Protein AF-A0A3D1D3T9-F1 (afdb_monomer_lite)

Structure (mmCIF, N/CA/C/O backbone):
data_AF-A0A3D1D3T9-F1
#
_entry.id   AF-A0A3D1D3T9-F1
#
loop_
_atom_site.group_PDB
_atom_site.id
_atom_site.type_symbol
_atom_site.label_atom_id
_atom_site.label_alt_id
_atom_site.label_comp_id
_atom_site.label_asym_id
_atom_site.label_entity_id
_atom_site.label_seq_id
_atom_site.pdbx_PDB_ins_code
_atom_site.Cartn_x
_atom_site.Cartn_y
_atom_site.Cartn_z
_atom_site.occupancy
_atom_site.B_iso_or_equiv
_atom_site.auth_seq_id
_atom_site.auth_comp_id
_atom_site.auth_asym_id
_atom_site.auth_atom_id
_atom_site.pdbx_PDB_model_num
ATOM 1 N N . MET A 1 1 ? -12.223 -17.062 -47.807 1.00 44.19 1 MET A N 1
ATOM 2 C CA . MET A 1 1 ? -10.914 -16.974 -47.123 1.00 44.19 1 MET A CA 1
ATOM 3 C C . MET A 1 1 ? -11.140 -16.329 -45.766 1.00 44.19 1 MET A C 1
ATOM 5 O O . MET A 1 1 ? -11.485 -15.158 -45.713 1.00 44.19 1 MET A O 1
ATOM 9 N N . MET A 1 2 ? -11.072 -17.112 -44.690 1.00 38.72 2 MET A N 1
ATOM 10 C CA . MET A 1 2 ? -11.269 -16.635 -43.319 1.00 38.72 2 MET A CA 1
ATOM 11 C C . MET A 1 2 ? -9.920 -16.159 -42.770 1.00 38.72 2 MET A C 1
ATOM 13 O O . MET A 1 2 ? -9.011 -16.967 -42.603 1.00 38.72 2 MET A O 1
ATOM 17 N N . SER A 1 3 ? -9.779 -14.857 -42.521 1.00 46.78 3 SER A N 1
ATOM 18 C CA . SER A 1 3 ? -8.644 -14.299 -41.781 1.00 46.78 3 SER A CA 1
ATOM 19 C C . SER A 1 3 ? -8.998 -14.326 -40.296 1.00 46.78 3 SER A C 1
ATOM 21 O O . SER A 1 3 ? -9.812 -13.527 -39.837 1.00 46.78 3 SER A O 1
ATOM 23 N N . GLN A 1 4 ? -8.449 -15.290 -39.554 1.00 42.78 4 GLN A N 1
ATOM 24 C CA . GLN A 1 4 ? -8.527 -15.276 -38.096 1.00 42.78 4 GLN A CA 1
ATOM 25 C C . GLN A 1 4 ? -7.540 -14.229 -37.578 1.00 42.78 4 GLN A C 1
ATOM 27 O O . GLN A 1 4 ? -6.322 -14.390 -37.681 1.00 42.78 4 GLN A O 1
ATOM 32 N N . ALA A 1 5 ? -8.083 -13.137 -37.041 1.00 46.66 5 ALA A N 1
ATOM 33 C CA . ALA A 1 5 ? -7.319 -12.170 -36.279 1.00 46.66 5 ALA A CA 1
ATOM 34 C C . ALA A 1 5 ? -6.700 -12.885 -35.072 1.00 46.66 5 ALA A C 1
ATOM 36 O O . ALA A 1 5 ? -7.396 -13.507 -34.270 1.00 46.66 5 ALA A O 1
ATOM 37 N N . ARG A 1 6 ? -5.371 -12.820 -34.974 1.00 40.94 6 ARG A N 1
ATOM 38 C CA . ARG A 1 6 ? -4.611 -13.278 -33.814 1.00 40.94 6 ARG A CA 1
ATOM 39 C C . ARG A 1 6 ? -5.124 -12.528 -32.589 1.00 40.94 6 ARG A C 1
ATOM 41 O O . ARG A 1 6 ? -4.829 -11.346 -32.436 1.00 40.94 6 ARG A O 1
ATOM 48 N N . SER A 1 7 ? -5.862 -13.214 -31.724 1.00 43.06 7 SER A N 1
ATOM 49 C CA . SER A 1 7 ? -6.106 -12.756 -30.361 1.00 43.06 7 SER A CA 1
ATOM 50 C C . SER A 1 7 ? -4.753 -12.630 -29.672 1.00 43.06 7 SER A C 1
ATOM 52 O O . SER A 1 7 ? -4.162 -13.617 -29.234 1.00 43.06 7 SER A O 1
ATOM 54 N N . SER A 1 8 ? -4.220 -11.412 -29.629 1.00 43.97 8 SER A N 1
ATOM 55 C CA . SER A 1 8 ? -3.121 -11.044 -28.750 1.00 43.97 8 SER A CA 1
ATOM 56 C C . SER A 1 8 ? -3.614 -11.223 -27.322 1.00 43.97 8 SER A C 1
ATOM 58 O O . SER A 1 8 ? -4.276 -10.353 -26.762 1.00 43.97 8 SER A O 1
ATOM 60 N N . ASN A 1 9 ? -3.327 -12.395 -26.760 1.00 44.59 9 ASN A N 1
ATOM 61 C CA . ASN A 1 9 ? -3.493 -12.689 -25.352 1.00 44.59 9 ASN A CA 1
ATOM 62 C C . ASN A 1 9 ? -2.450 -11.865 -24.586 1.00 44.59 9 ASN A C 1
ATOM 64 O O . ASN A 1 9 ? -1.377 -12.355 -24.239 1.00 44.59 9 ASN A O 1
ATOM 68 N N . SER A 1 10 ? -2.721 -10.577 -24.381 1.00 50.03 10 SER A N 1
ATOM 69 C CA . SER A 1 10 ? -2.042 -9.825 -23.339 1.00 50.03 10 SER A CA 1
ATOM 70 C C . SER A 1 10 ? -2.573 -10.378 -22.023 1.00 50.03 10 SER A C 1
ATOM 72 O O . SER A 1 10 ? -3.597 -9.912 -21.524 1.00 50.03 10 SER A O 1
ATOM 74 N N . GLN A 1 11 ? -1.911 -11.404 -21.483 1.00 47.41 11 GLN A N 1
ATOM 75 C CA . GLN A 1 11 ? -1.990 -11.691 -20.056 1.00 47.41 11 GLN A CA 1
ATOM 76 C C . GLN A 1 11 ? -1.588 -10.396 -19.350 1.00 47.41 11 GLN A C 1
ATOM 78 O O . GLN A 1 11 ? -0.407 -10.068 -19.233 1.00 47.41 11 GLN A O 1
ATOM 83 N N . GLY A 1 12 ? -2.591 -9.592 -18.995 1.00 53.03 12 GLY A N 1
ATOM 84 C CA . GLY A 1 12 ? -2.409 -8.401 -18.193 1.00 53.03 12 GLY A CA 1
ATOM 85 C C . GLY A 1 12 ? -1.734 -8.860 -16.917 1.00 53.03 12 GLY A C 1
ATOM 86 O O . GLY A 1 12 ? -2.254 -9.739 -16.232 1.00 53.03 12 GLY A O 1
ATOM 87 N N . ARG A 1 13 ? -0.535 -8.334 -16.658 1.00 59.28 13 ARG A N 1
ATOM 88 C CA . ARG A 1 13 ? 0.195 -8.560 -15.411 1.00 59.28 13 ARG A CA 1
ATOM 89 C C . ARG A 1 13 ? -0.798 -8.478 -14.250 1.00 59.28 13 ARG A C 1
ATOM 91 O O . ARG A 1 13 ? -1.542 -7.501 -14.169 1.00 59.28 13 ARG A O 1
ATOM 98 N N . SER A 1 14 ? -0.839 -9.500 -13.396 1.00 69.44 14 SER A N 1
ATOM 99 C CA . SER A 1 14 ? -1.742 -9.519 -12.246 1.00 69.44 14 SER A CA 1
ATOM 100 C C . SER A 1 14 ? -1.500 -8.2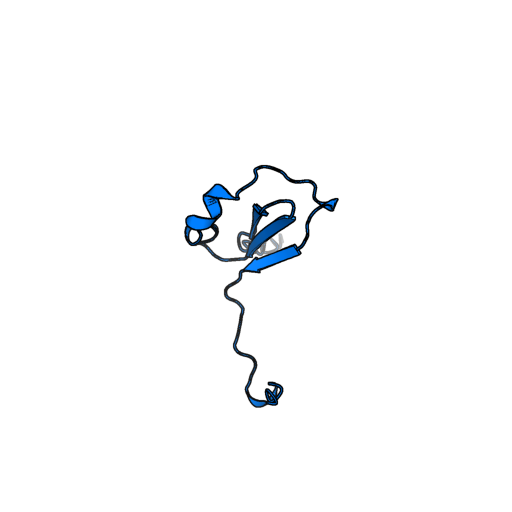67 -11.405 1.00 69.44 14 SER A C 1
ATOM 102 O O . SER A 1 14 ? -0.368 -8.009 -10.986 1.00 69.44 14 SER A O 1
ATOM 104 N N . CYS A 1 15 ? -2.552 -7.471 -11.224 1.00 80.81 15 CYS A N 1
ATOM 105 C CA . CYS A 1 15 ? -2.560 -6.322 -10.332 1.00 80.81 15 CYS A CA 1
ATOM 106 C C . CYS A 1 15 ? -3.371 -6.708 -9.096 1.00 80.81 15 CYS A C 1
ATOM 108 O O . CYS A 1 15 ? -4.582 -6.906 -9.192 1.00 80.81 15 CYS A O 1
ATOM 110 N N . GLU A 1 16 ? -2.703 -6.880 -7.958 1.00 87.94 16 GLU A N 1
ATOM 111 C CA . GLU A 1 16 ? -3.356 -7.176 -6.683 1.00 87.94 16 GLU A CA 1
ATOM 112 C C . GLU A 1 16 ? -3.342 -5.923 -5.808 1.00 87.94 16 GLU A C 1
ATOM 114 O O . GLU A 1 16 ? -2.276 -5.477 -5.386 1.00 87.94 16 GLU A O 1
ATOM 119 N N . THR A 1 17 ? -4.514 -5.371 -5.499 1.00 90.38 17 THR A N 1
ATOM 120 C CA . THR A 1 17 ? -4.641 -4.241 -4.570 1.00 90.38 17 THR A CA 1
ATOM 121 C C . THR A 1 17 ? -5.148 -4.721 -3.218 1.00 90.38 17 THR A C 1
ATOM 123 O O . THR A 1 17 ? -6.159 -5.418 -3.132 1.00 90.38 17 THR A O 1
ATOM 126 N N . ARG A 1 18 ? -4.461 -4.324 -2.143 1.00 91.81 18 ARG A N 1
ATOM 127 C CA . ARG A 1 18 ? -4.863 -4.602 -0.758 1.00 91.81 18 ARG A CA 1
ATOM 128 C C . ARG A 1 18 ? -5.016 -3.322 0.043 1.00 91.81 18 ARG A C 1
ATOM 130 O O . ARG A 1 18 ? -4.264 -2.370 -0.149 1.00 91.81 18 ARG A O 1
ATOM 137 N N . LEU A 1 19 ? -5.981 -3.337 0.958 1.00 94.06 19 LEU A N 1
ATOM 138 C CA . LEU A 1 19 ? -6.319 -2.217 1.828 1.00 94.06 19 LEU A CA 1
ATOM 139 C C . LEU A 1 19 ? -5.744 -2.424 3.225 1.00 94.06 19 LEU A C 1
ATOM 141 O O . LEU A 1 19 ? -5.787 -3.527 3.777 1.00 94.06 19 LEU A O 1
ATOM 145 N N . PHE A 1 20 ? -5.267 -1.334 3.811 1.00 93.75 20 PHE A N 1
ATOM 146 C CA . PHE A 1 20 ? -4.673 -1.300 5.137 1.00 93.75 20 PHE A CA 1
ATOM 147 C C . PHE A 1 20 ? -5.216 -0.121 5.937 1.00 93.75 20 PHE A C 1
ATOM 149 O O . PHE A 1 20 ? -5.631 0.889 5.367 1.00 93.75 20 PHE A O 1
ATOM 156 N N . LYS A 1 21 ? -5.206 -0.244 7.266 1.00 93.81 21 LYS A N 1
ATOM 157 C CA . LYS A 1 21 ? -5.525 0.858 8.178 1.00 93.81 21 LYS A CA 1
ATOM 158 C C . LYS A 1 21 ? -4.529 0.909 9.332 1.00 93.81 21 LYS A C 1
ATOM 160 O O . LYS A 1 21 ? -4.345 -0.089 10.026 1.00 93.81 21 LYS A O 1
ATOM 165 N N . VAL A 1 22 ? -3.940 2.080 9.560 1.00 91.94 22 VAL A N 1
ATOM 166 C CA . VAL A 1 22 ? -3.078 2.372 10.716 1.00 91.94 22 VAL A CA 1
ATOM 167 C C . VAL A 1 22 ? -3.647 3.591 11.429 1.00 91.94 22 VAL A C 1
ATOM 169 O O . VAL A 1 22 ? -3.825 4.636 10.807 1.00 91.94 22 VAL A O 1
ATOM 172 N N . ALA A 1 23 ? -3.949 3.450 12.724 1.00 90.75 23 ALA A N 1
ATOM 173 C CA . ALA A 1 23 ? -4.772 4.415 13.459 1.00 90.75 23 ALA A CA 1
ATOM 174 C C . ALA A 1 23 ? -6.059 4.720 12.667 1.00 90.75 23 ALA A C 1
ATOM 176 O O . ALA A 1 23 ? -6.808 3.784 12.387 1.00 90.75 23 ALA A O 1
ATOM 177 N N . ASP A 1 24 ? -6.280 5.968 12.250 1.00 90.19 24 ASP A N 1
ATOM 178 C CA . ASP A 1 24 ? -7.442 6.386 11.455 1.00 90.19 24 ASP A CA 1
ATOM 179 C C . ASP A 1 24 ? -7.183 6.476 9.947 1.00 90.19 24 ASP A C 1
ATOM 181 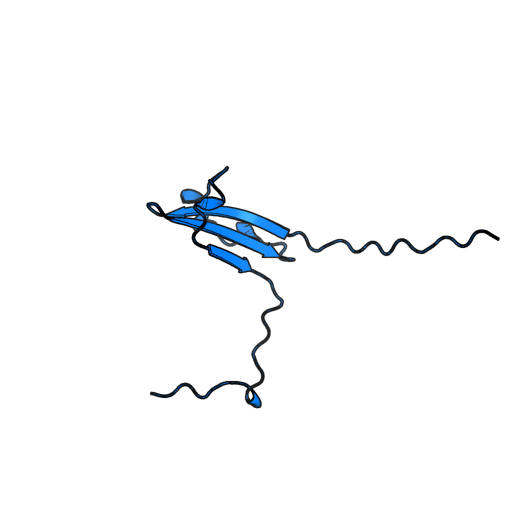O O . ASP A 1 24 ? -8.115 6.687 9.175 1.00 90.19 24 ASP A O 1
ATOM 185 N N . PHE A 1 25 ? -5.949 6.234 9.506 1.00 92.44 25 PHE A N 1
ATOM 186 C CA . PHE A 1 25 ? -5.553 6.402 8.113 1.00 92.44 25 PHE A CA 1
ATOM 187 C C . PHE A 1 25 ? -5.710 5.108 7.323 1.00 92.44 25 PHE A C 1
ATOM 189 O O . PHE A 1 25 ? -5.086 4.091 7.640 1.00 92.44 25 PHE A O 1
ATOM 196 N N . VAL A 1 26 ? -6.523 5.159 6.270 1.00 95.00 26 VAL A N 1
ATOM 197 C CA . VAL A 1 26 ? -6.686 4.075 5.298 1.00 95.00 26 VAL A CA 1
ATOM 198 C C . VAL A 1 26 ? -5.734 4.305 4.130 1.00 95.00 26 VAL A C 1
ATOM 200 O O . VAL A 1 26 ? -5.636 5.415 3.618 1.00 95.00 26 VAL A O 1
ATOM 203 N N . PHE A 1 27 ? -5.050 3.261 3.673 1.00 94.69 27 PHE A N 1
ATOM 204 C CA . PHE A 1 27 ? -4.236 3.317 2.459 1.00 94.69 27 PHE A CA 1
ATOM 205 C C . PHE A 1 27 ? -4.293 2.000 1.689 1.00 94.69 27 PHE A C 1
ATOM 207 O O . PHE A 1 27 ? -4.644 0.952 2.238 1.00 94.69 27 PHE A O 1
ATOM 214 N N . ALA A 1 28 ? -3.938 2.053 0.408 1.00 94.12 28 ALA A N 1
ATOM 215 C CA . ALA A 1 28 ? -3.874 0.885 -0.459 1.00 94.12 28 ALA A CA 1
ATOM 216 C C . ALA A 1 28 ? -2.445 0.623 -0.938 1.00 94.12 28 ALA A C 1
ATOM 218 O O . ALA A 1 28 ? -1.679 1.556 -1.186 1.00 94.12 28 ALA A O 1
ATOM 219 N N . ILE A 1 29 ? -2.102 -0.650 -1.123 1.00 92.12 29 ILE A N 1
ATOM 220 C CA . ILE A 1 29 ? -0.907 -1.057 -1.867 1.00 92.12 29 ILE A CA 1
ATOM 221 C C . ILE A 1 29 ? -1.355 -1.904 -3.054 1.00 92.12 29 ILE A C 1
ATOM 223 O O . ILE A 1 29 ? -2.066 -2.891 -2.866 1.00 92.12 29 ILE A O 1
ATOM 227 N N . SER A 1 30 ? -0.942 -1.511 -4.257 1.00 91.12 30 SER A N 1
ATOM 228 C CA . SER A 1 30 ? -1.202 -2.216 -5.512 1.00 91.12 30 SER A CA 1
ATOM 229 C C . SER A 1 30 ? 0.083 -2.856 -6.023 1.00 91.12 30 SER A C 1
ATOM 231 O O . SER A 1 30 ? 1.040 -2.154 -6.328 1.00 91.12 30 SER A O 1
ATOM 233 N N . PHE A 1 31 ? 0.110 -4.179 -6.130 1.00 88.75 31 PHE A N 1
ATOM 234 C CA . PHE A 1 31 ? 1.240 -4.940 -6.659 1.00 88.75 31 PHE A CA 1
ATOM 235 C C . PHE A 1 31 ? 1.011 -5.215 -8.141 1.00 88.75 31 PHE A C 1
ATOM 237 O O . PHE A 1 31 ? 0.137 -6.010 -8.481 1.00 88.75 31 PHE A O 1
ATOM 244 N N . ALA A 1 32 ? 1.772 -4.564 -9.020 1.00 87.12 32 ALA A N 1
ATOM 245 C CA . ALA A 1 32 ? 1.597 -4.668 -10.465 1.00 87.12 32 ALA A CA 1
ATOM 246 C C . ALA A 1 32 ? 2.694 -5.535 -11.098 1.00 87.12 32 ALA A C 1
ATOM 248 O O . ALA A 1 32 ? 3.843 -5.116 -11.229 1.00 87.12 32 ALA A O 1
ATOM 249 N N . GLY A 1 33 ? 2.328 -6.742 -11.544 1.00 76.69 33 GLY A N 1
ATOM 250 C CA . GLY A 1 33 ? 3.272 -7.661 -12.193 1.00 76.69 33 GLY A CA 1
ATOM 251 C C . GLY A 1 33 ? 4.340 -8.207 -11.255 1.00 76.69 33 GLY A C 1
ATOM 252 O O . GLY A 1 33 ? 5.471 -8.409 -11.686 1.00 76.69 33 GLY A O 1
ATOM 253 N N . TYR A 1 34 ? 3.972 -8.402 -9.990 1.00 73.06 34 TYR A N 1
ATOM 254 C CA . TYR A 1 34 ? 4.863 -8.866 -8.941 1.00 73.06 34 TYR A CA 1
ATOM 255 C C . TYR A 1 34 ? 4.311 -10.142 -8.295 1.00 73.06 34 TYR A C 1
ATOM 257 O O . TYR A 1 34 ? 3.407 -10.081 -7.461 1.00 73.06 34 TYR A O 1
ATOM 265 N N . ASP A 1 35 ? 4.858 -11.301 -8.669 1.00 69.56 35 ASP A N 1
ATOM 266 C CA . ASP A 1 35 ? 4.329 -12.619 -8.269 1.00 69.56 35 ASP A CA 1
ATOM 267 C C . ASP A 1 35 ? 4.417 -12.876 -6.757 1.00 69.56 35 ASP A C 1
ATOM 269 O O . ASP A 1 35 ? 3.615 -13.615 -6.182 1.00 69.56 35 ASP A O 1
ATOM 273 N N . ASN A 1 36 ? 5.382 -12.241 -6.087 1.00 72.81 36 ASN A N 1
ATOM 274 C CA . ASN A 1 36 ? 5.563 -12.367 -4.643 1.00 72.81 36 ASN A CA 1
ATOM 275 C C . ASN A 1 36 ? 4.690 -11.391 -3.835 1.00 72.81 36 ASN A C 1
ATOM 277 O O . ASN A 1 36 ? 4.631 -11.534 -2.614 1.00 72.81 36 ASN A O 1
ATOM 281 N N . GLY A 1 37 ? 3.987 -10.465 -4.506 1.00 77.44 37 GLY A N 1
ATOM 282 C CA . GLY A 1 37 ? 2.963 -9.545 -3.992 1.00 77.44 37 GLY A CA 1
ATOM 283 C C . GLY A 1 37 ? 2.981 -9.286 -2.485 1.00 77.44 37 GLY A C 1
ATOM 284 O O . GLY A 1 37 ? 3.987 -8.895 -1.889 1.00 77.44 37 GLY A O 1
ATOM 285 N N . PHE A 1 38 ? 1.847 -9.564 -1.843 1.00 79.19 38 PHE A N 1
ATOM 286 C CA . PHE A 1 38 ? 1.709 -9.435 -0.394 1.00 79.19 38 PHE A CA 1
ATOM 287 C C . PHE A 1 38 ? 2.515 -10.468 0.414 1.00 79.19 38 PHE A C 1
ATOM 289 O O . PHE A 1 38 ? 2.730 -10.269 1.609 1.00 79.19 38 PHE A O 1
ATOM 296 N N . ARG A 1 39 ? 2.986 -11.569 -0.192 1.00 83.19 39 ARG A N 1
ATOM 297 C CA . ARG A 1 39 ? 3.745 -12.605 0.539 1.00 83.19 39 ARG A CA 1
ATOM 298 C C . ARG A 1 39 ? 5.035 -12.051 1.149 1.00 83.19 39 ARG A C 1
ATOM 300 O O . ARG A 1 39 ? 5.505 -12.602 2.139 1.00 83.19 39 ARG A O 1
ATOM 307 N N . LEU A 1 40 ? 5.572 -10.956 0.605 1.00 77.19 40 LEU A N 1
ATOM 308 C CA . LEU A 1 40 ? 6.757 -10.279 1.140 1.00 77.19 40 LEU A CA 1
ATOM 309 C C . LEU A 1 40 ? 6.472 -9.295 2.281 1.00 77.19 40 LEU A C 1
ATOM 311 O O . LEU A 1 40 ? 7.417 -8.790 2.881 1.00 77.19 40 LEU A O 1
ATOM 315 N N . LEU A 1 41 ? 5.205 -9.029 2.610 1.00 84.31 41 LEU A N 1
ATOM 316 C CA . LEU A 1 41 ? 4.815 -8.105 3.680 1.00 84.31 41 LEU A CA 1
ATOM 317 C C . LEU A 1 41 ? 4.044 -8.816 4.808 1.00 84.31 41 LEU A C 1
ATOM 319 O O . LEU A 1 41 ? 2.941 -8.392 5.162 1.00 84.31 41 LEU A O 1
ATOM 323 N N . PRO A 1 42 ? 4.593 -9.879 5.431 1.00 85.62 42 PRO A N 1
ATOM 324 C CA . PRO A 1 42 ? 3.890 -10.594 6.497 1.00 85.62 42 PRO A CA 1
ATOM 325 C C . PRO A 1 42 ? 3.583 -9.693 7.703 1.00 85.62 42 PRO A C 1
ATOM 327 O O . PRO A 1 42 ? 2.533 -9.832 8.329 1.00 85.62 42 PRO A O 1
ATOM 330 N N . SER A 1 43 ? 4.441 -8.708 7.987 1.00 89.56 43 SER A N 1
ATOM 331 C CA . SER A 1 43 ? 4.232 -7.720 9.052 1.00 89.56 43 SER A CA 1
ATOM 332 C C . SER A 1 43 ? 3.029 -6.799 8.814 1.00 89.56 43 SER A C 1
ATOM 334 O O . SER A 1 43 ? 2.498 -6.235 9.768 1.00 89.56 43 SER A O 1
ATOM 336 N N . PHE A 1 44 ? 2.551 -6.672 7.571 1.00 89.50 44 PHE A N 1
ATOM 337 C CA . PHE A 1 44 ? 1.387 -5.849 7.237 1.00 89.50 44 PHE A CA 1
ATOM 338 C C . PHE A 1 44 ? 0.056 -6.563 7.514 1.00 89.50 44 PHE A C 1
ATOM 340 O O . PHE A 1 44 ? -1.001 -5.934 7.455 1.00 89.50 44 PHE A O 1
ATOM 347 N N . GLY A 1 45 ? 0.086 -7.860 7.849 1.00 90.00 45 GLY A N 1
ATOM 348 C CA . GLY A 1 45 ? -1.112 -8.663 8.107 1.00 90.00 45 GLY A CA 1
ATOM 349 C C . GLY A 1 45 ? -2.030 -8.066 9.175 1.00 90.00 45 GLY A C 1
ATOM 350 O O . GLY A 1 45 ? -3.239 -8.006 8.969 1.00 90.00 45 GLY A O 1
ATOM 351 N N . SER A 1 46 ? -1.463 -7.541 10.264 1.00 91.88 46 SER A N 1
ATOM 352 C CA . SER A 1 46 ? -2.222 -6.937 11.371 1.00 91.88 46 SER A CA 1
ATOM 353 C C . SER A 1 46 ? -2.989 -5.670 10.981 1.00 91.88 46 SER A C 1
ATOM 355 O O . SER A 1 46 ? -3.938 -5.293 11.664 1.00 91.88 46 SER A O 1
ATOM 357 N N . PHE A 1 47 ? -2.595 -5.016 9.887 1.00 92.94 47 PHE A N 1
ATOM 358 C CA . PHE A 1 47 ? -3.216 -3.783 9.402 1.00 92.94 47 PHE A CA 1
ATOM 359 C C . PHE A 1 47 ? -4.185 -4.027 8.243 1.00 92.94 47 PHE A C 1
ATOM 361 O O . PHE A 1 47 ? -4.855 -3.091 7.808 1.00 92.94 47 PHE A O 1
ATOM 368 N N . ALA A 1 48 ? -4.263 -5.260 7.731 1.00 92.44 48 ALA A N 1
ATOM 369 C CA . ALA A 1 48 ? -5.067 -5.593 6.566 1.00 92.44 48 ALA A CA 1
ATOM 370 C C . ALA A 1 48 ? -6.567 -5.401 6.837 1.00 92.44 48 ALA A C 1
ATOM 372 O O . ALA A 1 48 ? -7.108 -5.798 7.873 1.00 92.44 48 ALA A O 1
ATOM 373 N N . ARG A 1 49 ? -7.265 -4.821 5.863 1.00 91.50 49 ARG A N 1
ATOM 374 C CA . ARG A 1 49 ? -8.717 -4.637 5.882 1.00 91.50 49 ARG A CA 1
ATOM 375 C C . ARG A 1 49 ? -9.345 -5.328 4.680 1.00 91.50 49 ARG A C 1
ATOM 377 O O . ARG A 1 49 ? -8.823 -5.274 3.574 1.00 91.50 49 ARG A O 1
ATOM 384 N N . LYS A 1 50 ? -10.497 -5.966 4.907 1.00 87.12 50 LYS A N 1
ATOM 385 C CA . LYS A 1 50 ? -11.292 -6.590 3.834 1.00 87.12 50 LYS A CA 1
ATOM 386 C C . LYS A 1 50 ? -12.013 -5.556 2.971 1.00 87.12 50 LYS A C 1
ATOM 388 O O . LYS A 1 50 ? -12.241 -5.801 1.796 1.00 87.12 50 LYS A O 1
ATOM 393 N N . ALA A 1 51 ? -12.379 -4.430 3.572 1.00 84.19 51 ALA A N 1
ATOM 394 C CA . ALA A 1 51 ? -13.049 -3.319 2.923 1.00 84.19 51 ALA A CA 1
ATOM 395 C C . ALA A 1 51 ? -12.668 -2.024 3.640 1.00 84.19 51 ALA A C 1
ATOM 397 O O . ALA A 1 51 ? -12.387 -2.031 4.844 1.00 84.19 51 ALA A O 1
ATOM 398 N N . ALA A 1 52 ? -12.668 -0.932 2.892 1.00 81.25 52 ALA A N 1
ATOM 399 C CA . ALA A 1 52 ? -12.540 0.414 3.411 1.00 81.25 52 ALA A CA 1
ATOM 400 C C . ALA A 1 52 ? -13.341 1.357 2.518 1.00 81.25 52 ALA A C 1
ATOM 402 O O . ALA A 1 52 ? -13.584 1.046 1.350 1.00 81.25 52 ALA A O 1
ATOM 403 N N . ASP A 1 53 ? -13.745 2.485 3.084 1.00 84.06 53 ASP A N 1
ATOM 404 C CA . ASP A 1 53 ? -14.355 3.554 2.313 1.00 84.06 53 ASP A CA 1
ATOM 405 C C . ASP A 1 53 ? -13.291 4.183 1.404 1.00 84.06 53 ASP A C 1
ATOM 407 O O . ASP A 1 53 ? -12.267 4.672 1.890 1.00 84.06 53 ASP A O 1
ATOM 411 N N . LEU A 1 54 ? -13.502 4.120 0.089 1.00 77.38 54 LEU A N 1
ATOM 412 C CA . LEU A 1 54 ? -12.553 4.636 -0.900 1.00 77.38 54 LEU A CA 1
ATOM 413 C C . LEU A 1 54 ? -12.411 6.158 -0.803 1.00 77.38 54 LEU A C 1
ATOM 415 O O . LEU A 1 54 ? -11.329 6.671 -1.084 1.00 77.38 54 LEU A O 1
ATOM 419 N N . ASP A 1 55 ? -13.440 6.856 -0.320 1.00 83.56 55 ASP A N 1
ATOM 420 C CA . ASP A 1 55 ? -13.395 8.306 -0.109 1.00 83.56 55 ASP A CA 1
ATOM 421 C C . ASP A 1 55 ? -12.478 8.687 1.071 1.00 83.56 55 ASP A C 1
ATOM 423 O O . ASP A 1 55 ? -12.019 9.823 1.173 1.00 83.56 55 ASP A O 1
ATOM 427 N N . SER A 1 56 ? -12.145 7.723 1.940 1.00 86.50 56 SER A N 1
ATOM 428 C CA . SER A 1 56 ? -11.233 7.896 3.084 1.00 86.50 56 SER A CA 1
ATOM 429 C C . SER A 1 56 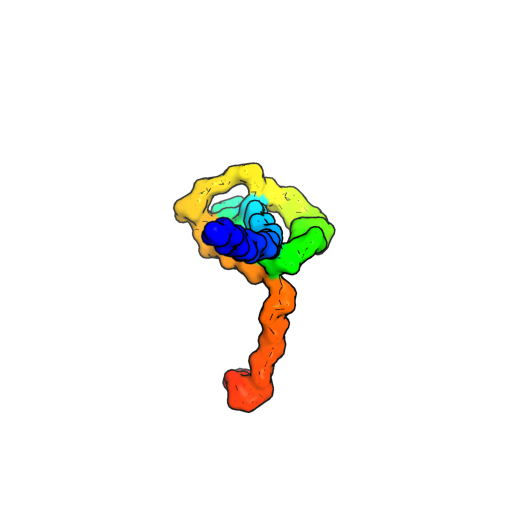? -9.776 7.511 2.792 1.00 86.50 56 SER A C 1
ATOM 431 O O . SER A 1 56 ? -8.936 7.505 3.698 1.00 86.50 56 SER A O 1
ATOM 433 N N . LEU A 1 57 ? -9.461 7.144 1.545 1.00 92.38 57 LEU A N 1
ATOM 434 C CA . LEU A 1 57 ? -8.144 6.641 1.182 1.00 92.38 57 LEU A CA 1
ATOM 435 C C . LEU A 1 57 ? -7.106 7.773 1.180 1.00 92.38 57 LEU A C 1
ATOM 437 O O . LEU A 1 57 ? -7.155 8.681 0.355 1.00 92.38 57 LEU A O 1
ATOM 441 N N . LEU A 1 58 ? -6.118 7.691 2.071 1.00 94.56 58 LEU A N 1
ATOM 442 C CA . LEU A 1 58 ? -5.051 8.685 2.172 1.00 94.56 58 LEU A CA 1
ATOM 443 C C . LEU A 1 58 ? -4.131 8.648 0.946 1.00 94.56 58 LEU A C 1
ATOM 445 O O . LEU A 1 58 ? -3.753 9.685 0.410 1.00 94.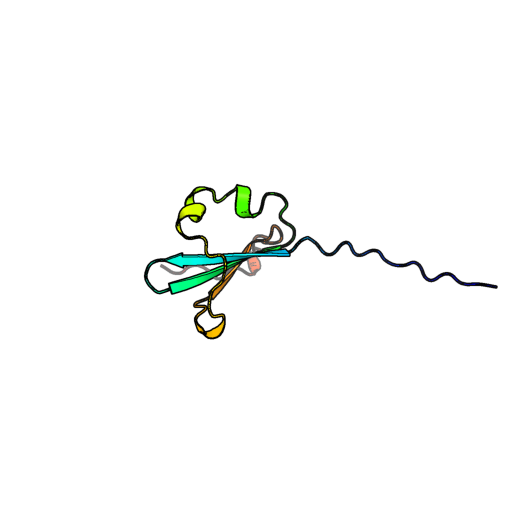56 58 LEU A O 1
ATOM 449 N N . PHE A 1 59 ? -3.741 7.444 0.521 1.00 93.88 59 PHE A N 1
ATOM 450 C CA . PHE A 1 59 ? -2.926 7.232 -0.671 1.00 93.88 59 PHE A CA 1
ATOM 451 C C . PHE A 1 59 ? -3.044 5.797 -1.191 1.00 93.88 59 PHE A C 1
ATOM 453 O O . PHE A 1 59 ? -3.429 4.870 -0.470 1.00 93.88 59 PHE A O 1
ATOM 460 N N . THR A 1 60 ? -2.636 5.617 -2.449 1.00 93.12 60 THR A N 1
ATOM 461 C CA . THR A 1 60 ? -2.327 4.307 -3.033 1.00 93.12 60 THR A CA 1
ATOM 462 C C . THR A 1 60 ? -0.852 4.258 -3.401 1.00 93.12 60 THR A C 1
ATOM 464 O O . THR A 1 60 ? -0.366 5.124 -4.125 1.00 93.12 60 THR A O 1
ATOM 467 N N . LEU A 1 61 ? -0.143 3.237 -2.924 1.00 90.75 61 LEU A N 1
ATOM 468 C CA . LEU A 1 61 ? 1.225 2.940 -3.332 1.00 90.75 61 LEU A CA 1
ATOM 469 C C . LEU A 1 61 ? 1.211 1.826 -4.378 1.00 90.75 61 LEU A C 1
ATOM 471 O O . LEU A 1 61 ? 0.752 0.723 -4.094 1.00 90.75 61 LEU A O 1
ATOM 475 N N . THR A 1 62 ? 1.747 2.088 -5.565 1.00 90.00 62 THR A N 1
ATOM 476 C CA . THR A 1 62 ? 1.976 1.041 -6.567 1.00 90.00 62 THR A CA 1
ATOM 477 C C . THR A 1 62 ? 3.387 0.493 -6.412 1.00 90.00 62 THR A C 1
ATOM 479 O O . THR A 1 62 ? 4.358 1.243 -6.478 1.00 90.00 62 THR A O 1
ATOM 482 N N . VAL A 1 63 ? 3.491 -0.816 -6.210 1.00 86.06 63 VAL A N 1
ATOM 483 C CA . VAL A 1 63 ? 4.746 -1.563 -6.166 1.00 86.06 63 VAL A CA 1
ATOM 484 C C . VAL A 1 63 ? 4.856 -2.356 -7.462 1.00 86.06 63 VAL A C 1
ATOM 486 O O . VAL A 1 63 ? 4.017 -3.213 -7.746 1.00 86.06 63 VAL A O 1
ATOM 489 N N . ASP A 1 64 ? 5.883 -2.058 -8.249 1.00 83.25 64 ASP A N 1
ATOM 490 C CA . ASP A 1 64 ? 6.231 -2.792 -9.459 1.00 83.25 64 ASP A CA 1
ATOM 491 C C . ASP A 1 64 ? 7.753 -2.981 -9.567 1.00 83.25 64 ASP A C 1
ATOM 493 O O . ASP A 1 64 ? 8.528 -2.316 -8.880 1.00 83.25 64 ASP A O 1
ATOM 497 N N . ASP A 1 65 ? 8.177 -3.883 -10.453 1.00 76.12 65 ASP A N 1
ATOM 498 C CA . ASP A 1 65 ? 9.596 -4.114 -10.768 1.00 76.12 65 ASP A CA 1
ATOM 499 C C . ASP A 1 65 ? 10.099 -3.228 -11.924 1.00 76.12 65 ASP A C 1
ATOM 501 O O . ASP A 1 65 ? 11.161 -3.463 -12.507 1.00 76.12 65 ASP A O 1
ATOM 505 N N . ASN A 1 66 ? 9.342 -2.196 -12.306 1.00 74.19 66 ASN A N 1
ATOM 506 C CA . ASN A 1 66 ? 9.714 -1.311 -13.407 1.00 74.19 66 ASN A CA 1
ATOM 507 C C . ASN A 1 66 ? 10.513 -0.092 -12.930 1.00 74.19 66 ASN A C 1
ATOM 509 O O . ASN A 1 66 ? 10.942 0.706 -13.771 1.00 74.19 66 ASN A O 1
ATOM 513 N N . VAL A 1 67 ? 10.741 0.062 -11.620 1.00 67.81 67 VAL A N 1
ATOM 514 C CA . VAL A 1 67 ? 11.540 1.156 -11.060 1.00 67.81 67 VAL A CA 1
ATOM 515 C C . VAL A 1 67 ? 12.985 1.038 -11.550 1.00 67.81 67 VAL A C 1
ATOM 517 O O . VAL A 1 67 ? 13.809 0.297 -11.019 1.00 67.81 67 VAL A O 1
ATOM 520 N N . ARG A 1 68 ? 13.310 1.791 -12.603 1.00 69.25 68 ARG A N 1
ATOM 521 C CA . ARG A 1 68 ? 14.670 1.894 -13.134 1.00 69.25 68 ARG A CA 1
ATOM 522 C C . ARG A 1 68 ? 15.387 3.072 -12.481 1.00 69.25 68 ARG A C 1
ATOM 524 O O . ARG A 1 68 ? 14.784 4.136 -12.327 1.00 69.25 68 ARG A O 1
ATOM 531 N N . PRO A 1 69 ? 16.687 2.946 -12.166 1.00 75.88 69 PRO A N 1
ATOM 532 C CA . PRO A 1 69 ? 17.474 4.088 -11.735 1.00 75.88 69 PRO A CA 1
ATOM 533 C C . PRO A 1 69 ? 17.373 5.215 -12.767 1.00 75.88 69 PRO A C 1
ATOM 535 O O . PRO A 1 69 ? 17.643 5.003 -13.951 1.00 75.88 69 PRO A O 1
ATOM 538 N N . VAL A 1 70 ? 17.040 6.430 -12.325 1.00 79.12 70 VAL A N 1
ATOM 539 C CA . VAL A 1 70 ? 17.099 7.610 -13.199 1.00 79.12 70 VAL A CA 1
ATOM 540 C C . VAL A 1 70 ? 18.541 7.747 -13.714 1.00 79.12 70 VAL A C 1
ATOM 542 O O . VAL A 1 70 ? 19.471 7.630 -12.908 1.00 79.12 70 VAL A O 1
ATOM 545 N N . PRO A 1 71 ? 18.790 7.964 -15.018 1.00 83.31 71 PRO A N 1
ATOM 546 C CA . PRO A 1 71 ? 20.145 8.170 -15.530 1.00 83.31 71 PRO A CA 1
ATOM 547 C C . PRO A 1 71 ? 20.851 9.315 -14.797 1.00 83.31 71 PRO A C 1
ATOM 549 O O . PRO A 1 71 ? 20.226 10.342 -14.545 1.00 83.31 71 PRO A O 1
ATOM 552 N N . LYS A 1 72 ? 22.149 9.175 -14.477 1.00 80.38 72 LYS A N 1
ATOM 553 C CA . LYS A 1 72 ? 22.906 10.188 -13.705 1.00 80.38 72 LYS A CA 1
ATOM 554 C C . LYS A 1 72 ? 22.784 11.602 -14.288 1.00 80.38 72 LYS A C 1
ATOM 556 O O . LYS A 1 72 ? 22.633 12.544 -13.527 1.00 80.38 72 LYS A O 1
ATOM 561 N N . ALA A 1 73 ? 22.768 11.726 -15.617 1.00 85.50 73 ALA A N 1
ATOM 562 C CA . ALA A 1 73 ? 22.624 13.000 -16.327 1.00 85.50 73 ALA A CA 1
ATOM 563 C C . ALA A 1 73 ? 21.274 13.714 -16.104 1.00 85.50 73 ALA A C 1
ATOM 565 O O . ALA A 1 73 ? 21.160 14.895 -16.403 1.00 85.50 73 ALA A O 1
ATOM 566 N N . ARG A 1 74 ? 20.250 13.008 -15.606 1.00 84.25 74 ARG A N 1
ATOM 567 C CA . ARG A 1 74 ? 18.899 13.535 -15.344 1.00 84.25 74 ARG A CA 1
ATOM 568 C C . ARG A 1 74 ? 18.592 13.684 -13.852 1.00 84.25 74 ARG A C 1
ATOM 570 O O . ARG A 1 74 ? 17.470 14.037 -13.506 1.00 84.25 74 ARG A O 1
ATOM 577 N N . ARG A 1 75 ? 19.537 13.347 -12.970 1.00 85.75 75 ARG A N 1
ATOM 578 C CA . ARG A 1 75 ? 19.350 13.475 -11.521 1.00 85.75 75 ARG A CA 1
ATOM 579 C C . ARG A 1 75 ? 19.641 14.912 -11.116 1.00 85.75 75 ARG A C 1
ATOM 581 O O . ARG A 1 75 ? 20.692 15.443 -11.470 1.00 85.75 75 ARG A O 1
ATOM 588 N N . GLU A 1 76 ? 18.749 15.513 -10.343 1.00 84.38 76 GLU A N 1
ATOM 589 C CA . GLU A 1 76 ? 19.070 16.755 -9.650 1.00 84.38 76 GLU A CA 1
ATOM 590 C C . GLU A 1 76 ? 20.157 16.487 -8.605 1.00 84.38 76 GLU A C 1
ATOM 592 O O . GLU A 1 76 ? 20.174 15.447 -7.938 1.00 84.38 76 GLU A O 1
ATOM 597 N N . ARG A 1 77 ? 21.109 17.415 -8.489 1.00 81.88 77 ARG A N 1
ATOM 598 C CA . ARG A 1 77 ? 22.133 17.345 -7.449 1.00 81.88 77 ARG A CA 1
ATOM 599 C C . ARG A 1 77 ? 21.451 17.597 -6.106 1.00 81.88 77 ARG A C 1
ATOM 601 O O . ARG A 1 77 ? 20.898 18.675 -5.912 1.00 81.88 77 ARG A O 1
ATOM 608 N N . ILE A 1 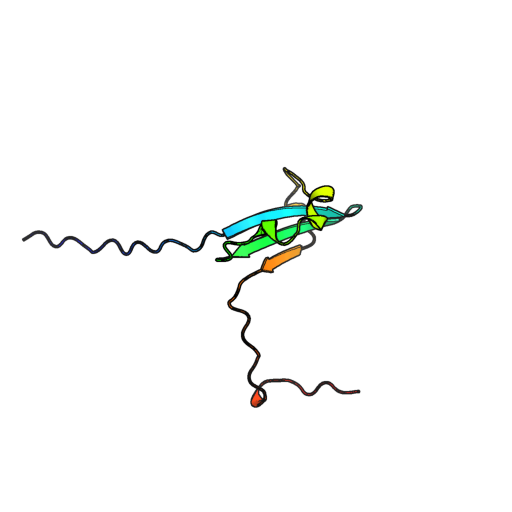78 ? 21.533 16.632 -5.192 1.00 81.25 78 ILE A N 1
ATOM 609 C CA . ILE A 1 78 ? 21.121 16.826 -3.797 1.00 81.25 78 ILE A CA 1
ATOM 610 C C . ILE A 1 78 ? 22.022 17.932 -3.229 1.00 81.25 78 ILE A C 1
ATOM 612 O O . ILE A 1 78 ? 23.247 17.791 -3.242 1.00 81.25 78 ILE A O 1
ATOM 616 N N . ARG A 1 79 ? 21.432 19.073 -2.863 1.00 79.94 79 ARG A N 1
ATOM 617 C CA . ARG A 1 79 ? 22.140 20.192 -2.226 1.00 79.94 79 ARG A CA 1
ATOM 618 C C . ARG A 1 79 ? 22.119 19.965 -0.713 1.00 79.94 79 ARG A C 1
ATOM 620 O O . ARG A 1 79 ? 21.094 19.525 -0.200 1.00 79.94 79 ARG A O 1
ATOM 627 N N . GLU A 1 80 ? 23.257 20.209 -0.068 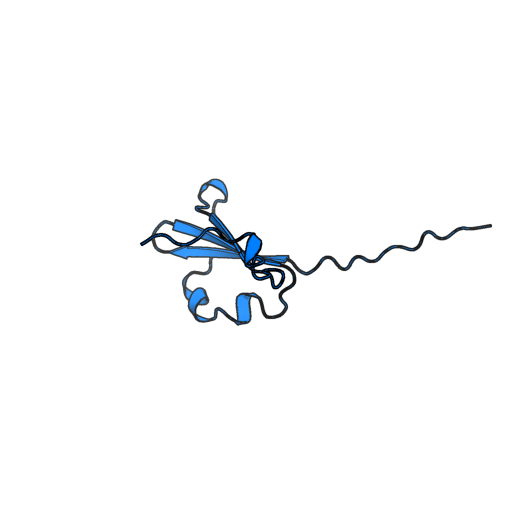1.00 68.00 80 GLU A N 1
ATOM 628 C CA . GLU A 1 80 ? 23.390 20.267 1.397 1.00 68.00 80 GLU A CA 1
ATOM 629 C C . GLU A 1 80 ? 22.773 21.554 1.950 1.00 68.00 80 GLU A C 1
ATOM 631 O O . GLU A 1 80 ? 22.839 22.584 1.231 1.00 68.00 80 GLU A O 1
#

Sequence (80 aa):
MMSQARSSNSQGRSCETRLFKVADFVFAISFAGYDNGFRLLPSFGSFARKAADLDSLLFTLTVDDNVRPVPKARRERIRE

pLDDT: mean 78.67, std 15.99, range [38.72, 95.0]

Foldseek 3Di:
DDDDDPPPPPPQQDWDKWWFDDPQAIEIEIEGNDPCPCVVVPVRVVGTDPDDDPVRYPYYHYDYPPDDPDPPVPDDDDDD

Secondary structure (DSSP, 8-state):
--------------EEEEEEEETTEEEEEEEES-TTGGGG-GGGGGGEES---GGGEEEEEEEETT-PPPPGGGSPP---

Radius of gyration: 19.07 Å; chains: 1; bounding box: 38×37×61 Å